Protein AF-A0A8T5RMC9-F1 (afdb_monomer)

Sequence (173 aa):
EEMENILGNKIAAIQTVSSIISSIESQEALKLLFRVNGRDIGPPMYPSYINYNGVYGQFDPLEIHKRDNCLACGDIEGEENVQIVVPFDANIEYIFKAMKIIGYNLESEFWMITNPMTKKFYWNPYVPSLKEPNLKLKADLKINSNTIISLTPIGKAKENSEIKKYNVIITYM

Nearest PDB structures (foldseek):
  5fq2-assembly1_B  TM=7.354E-01  e=5.249E-02  Homo sapiens
  1y8r-assembly2_E  TM=4.320E-01  e=5.371E-03  Homo sapiens
  1y8q-assembly1_B  TM=4.296E-01  e=8.474E-03  Homo sapiens
  6cwy-assembly1_D  TM=4.104E-01  e=7.439E-03  Homo sapiens
  3kyd-assembly1_B  TM=4.500E-01  e=2.109E-02  Homo sapiens

Structure (mmCIF, N/CA/C/O backbone):
data_AF-A0A8T5RMC9-F1
#
_entry.id   AF-A0A8T5RMC9-F1
#
loop_
_atom_site.group_PDB
_atom_site.id
_atom_site.type_symbol
_atom_site.label_atom_id
_atom_site.label_alt_id
_atom_site.label_comp_id
_atom_site.label_asym_id
_atom_site.label_entity_id
_atom_site.label_seq_id
_atom_site.pdbx_PDB_ins_code
_atom_site.Cartn_x
_atom_site.Cartn_y
_atom_site.Cartn_z
_atom_site.occupancy
_atom_site.B_iso_or_equiv
_atom_site.auth_seq_id
_atom_site.auth_comp_id
_atom_site.auth_asym_id
_atom_site.auth_atom_id
_atom_site.pdbx_PDB_model_num
ATOM 1 N N . GLU A 1 1 ? 7.956 13.114 35.314 1.00 60.41 1 GLU A N 1
ATOM 2 C CA . GLU A 1 1 ? 6.810 12.851 34.416 1.00 60.41 1 GLU A CA 1
ATOM 3 C C . GLU A 1 1 ? 6.692 13.861 33.277 1.00 60.41 1 GLU A C 1
ATOM 5 O O . GLU A 1 1 ? 6.660 13.430 32.134 1.00 60.41 1 GLU A O 1
ATOM 10 N N . GLU A 1 2 ? 6.717 15.177 33.519 1.00 60.78 2 GLU A N 1
ATOM 11 C CA . GLU A 1 2 ? 6.591 16.173 32.430 1.00 60.78 2 GLU A CA 1
ATOM 12 C C . GLU A 1 2 ? 7.691 16.079 31.356 1.00 60.78 2 GLU A C 1
ATOM 14 O O . GLU A 1 2 ? 7.383 16.056 30.166 1.00 60.78 2 GLU A O 1
ATOM 19 N N . MET A 1 3 ? 8.965 15.923 31.746 1.00 59.56 3 MET A N 1
ATOM 20 C CA . MET A 1 3 ? 10.064 15.712 30.785 1.00 59.56 3 MET A CA 1
ATOM 21 C C . MET A 1 3 ? 9.915 14.420 29.970 1.00 59.56 3 MET A C 1
ATOM 23 O O . MET A 1 3 ? 10.313 14.379 28.811 1.00 59.56 3 MET A O 1
ATOM 27 N N . GLU A 1 4 ? 9.330 13.370 30.547 1.00 69.12 4 GLU A N 1
ATOM 28 C CA . GLU A 1 4 ? 9.091 12.105 29.844 1.00 69.12 4 GLU A CA 1
ATOM 29 C C . GLU A 1 4 ? 8.000 12.235 28.780 1.00 69.12 4 GLU A C 1
ATOM 31 O O . GLU A 1 4 ? 8.088 11.607 27.728 1.00 69.12 4 GLU A O 1
ATOM 36 N N . ASN A 1 5 ? 6.972 13.043 29.045 1.00 70.94 5 ASN A N 1
ATOM 37 C CA . ASN A 1 5 ? 5.899 13.279 28.083 1.00 70.94 5 ASN A CA 1
ATOM 38 C C . ASN A 1 5 ? 6.428 14.019 26.849 1.00 70.94 5 ASN A C 1
ATOM 40 O O . ASN A 1 5 ? 6.049 13.679 25.730 1.00 70.94 5 ASN A O 1
ATOM 44 N N . ILE A 1 6 ? 7.346 14.970 27.060 1.00 69.00 6 ILE A N 1
ATOM 45 C CA . ILE A 1 6 ? 7.991 15.750 25.996 1.00 69.00 6 ILE A CA 1
ATOM 46 C C . ILE A 1 6 ? 9.002 14.895 25.223 1.00 69.00 6 ILE A C 1
ATOM 48 O O . ILE A 1 6 ? 8.994 14.898 23.997 1.00 69.00 6 ILE A O 1
ATOM 52 N N . LEU A 1 7 ? 9.855 14.131 25.914 1.00 71.44 7 LEU A N 1
ATOM 53 C CA . LEU A 1 7 ? 10.860 13.286 25.257 1.00 71.44 7 LEU A CA 1
ATOM 54 C C . LEU A 1 7 ? 10.240 12.074 24.543 1.00 71.44 7 LEU A C 1
ATOM 56 O O . LEU A 1 7 ? 10.774 11.620 23.534 1.00 71.44 7 LEU A O 1
ATOM 60 N N . GLY A 1 8 ? 9.124 11.550 25.056 1.00 77.69 8 GLY A N 1
ATOM 61 C CA . GLY A 1 8 ? 8.440 10.374 24.518 1.00 77.69 8 GLY A CA 1
ATOM 62 C C . GLY A 1 8 ? 7.289 10.671 23.557 1.00 77.69 8 GLY A C 1
ATOM 63 O O . GLY A 1 8 ? 6.676 9.720 23.079 1.00 77.69 8 GLY A O 1
ATOM 64 N N . ASN A 1 9 ? 6.962 11.946 23.300 1.00 81.00 9 ASN A N 1
ATOM 65 C CA . ASN A 1 9 ? 5.775 12.357 22.535 1.00 81.00 9 ASN A CA 1
ATOM 66 C C . ASN A 1 9 ? 4.503 11.601 22.967 1.00 81.00 9 ASN A C 1
ATOM 68 O O . ASN A 1 9 ? 3.741 11.105 22.133 1.00 81.00 9 ASN A O 1
ATOM 72 N N . LYS A 1 10 ? 4.287 11.456 24.283 1.00 83.88 10 LYS A N 1
ATOM 73 C CA . LYS A 1 10 ? 3.138 10.699 24.799 1.00 83.88 10 LYS A CA 1
ATOM 74 C C . LYS A 1 10 ? 1.844 11.440 24.448 1.00 83.88 10 LYS A C 1
ATOM 76 O O . LYS A 1 10 ? 1.655 12.590 24.836 1.00 83.88 10 LYS A O 1
ATOM 81 N N . ILE A 1 11 ? 0.946 10.763 23.735 1.00 86.06 11 ILE A N 1
ATOM 82 C CA . ILE A 1 11 ? -0.385 11.278 23.396 1.00 86.06 11 ILE A CA 1
ATOM 83 C C . ILE A 1 11 ? -1.345 10.894 24.522 1.00 86.06 11 ILE A C 1
ATOM 85 O O . ILE A 1 11 ? -1.396 9.733 24.930 1.00 86.06 11 ILE A O 1
ATOM 89 N N . ALA A 1 12 ? -2.109 11.862 25.030 1.00 85.62 12 ALA A N 1
ATOM 90 C CA . ALA A 1 12 ? -3.141 11.591 26.023 1.00 85.62 12 ALA A CA 1
ATOM 91 C C . ALA A 1 12 ? -4.225 10.682 25.423 1.00 85.62 12 ALA A C 1
ATOM 93 O O . ALA A 1 12 ? -4.771 10.972 24.359 1.00 85.62 12 ALA A O 1
ATOM 94 N N . ALA A 1 13 ? -4.547 9.592 26.116 1.00 87.12 13 ALA A N 1
ATOM 95 C CA . ALA A 1 13 ? -5.531 8.613 25.674 1.00 87.12 13 ALA A CA 1
ATOM 96 C C . ALA A 1 13 ? -6.531 8.328 26.795 1.00 87.12 13 ALA A C 1
ATOM 98 O O . ALA A 1 13 ? -6.154 8.162 27.954 1.00 87.12 13 ALA A O 1
ATOM 99 N N . ILE A 1 14 ? -7.813 8.263 26.438 1.00 90.25 14 ILE A N 1
ATOM 100 C CA . ILE A 1 14 ? -8.910 7.956 27.358 1.00 90.25 14 ILE A CA 1
ATOM 101 C C . ILE A 1 14 ? -9.727 6.821 26.742 1.00 90.25 14 ILE A C 1
ATOM 103 O O . ILE A 1 14 ? -10.094 6.876 25.568 1.00 90.25 14 ILE A O 1
ATOM 107 N N . GLN A 1 15 ? -10.040 5.804 27.547 1.00 92.19 15 GLN A N 1
ATOM 108 C CA . GLN A 1 15 ? -10.699 4.576 27.093 1.00 92.19 15 GLN A CA 1
ATOM 109 C C . GLN A 1 15 ? -12.040 4.826 26.387 1.00 92.19 15 GLN A C 1
ATOM 111 O O . GLN A 1 15 ? -12.387 4.108 25.449 1.00 92.19 15 GLN A O 1
ATOM 116 N N . THR A 1 16 ? -12.799 5.834 26.817 1.00 92.56 16 THR A N 1
ATOM 117 C CA . THR A 1 16 ? -14.108 6.162 26.238 1.00 92.56 16 THR A CA 1
ATOM 118 C C . THR A 1 16 ? -13.993 6.593 24.780 1.00 92.56 16 THR A C 1
ATOM 120 O O . THR A 1 16 ? -14.756 6.110 23.949 1.00 92.56 16 THR A O 1
ATOM 123 N N . VAL A 1 17 ? -13.001 7.425 24.447 1.00 91.88 17 VAL A N 1
ATOM 124 C CA . VAL A 1 17 ? -12.744 7.866 23.069 1.00 91.88 17 VAL A CA 1
ATOM 125 C C . VAL A 1 17 ? -12.378 6.669 22.195 1.00 91.88 17 VAL A C 1
ATOM 127 O O . VAL A 1 17 ? -12.986 6.473 21.147 1.00 91.88 17 VAL A O 1
ATOM 130 N N . SER A 1 18 ? -11.459 5.815 22.656 1.00 92.75 18 SER A N 1
ATOM 131 C CA . SER A 1 18 ? -11.078 4.602 21.921 1.00 92.75 18 SER A CA 1
ATOM 132 C C . SER A 1 18 ? -12.263 3.660 21.707 1.00 92.75 18 SER A C 1
ATOM 134 O O . SER A 1 18 ? -12.445 3.151 20.609 1.00 92.75 18 SER A O 1
ATOM 136 N N . SER A 1 19 ? -13.112 3.475 22.722 1.00 95.12 19 SER A N 1
ATOM 137 C CA . SER A 1 19 ? -14.286 2.595 22.630 1.00 95.12 19 SER A CA 1
ATOM 138 C C . SER A 1 19 ? -15.301 3.083 21.592 1.00 95.12 19 SER A C 1
ATOM 140 O O . SER A 1 19 ? -15.882 2.273 20.872 1.00 95.12 19 SER A O 1
ATOM 142 N N . ILE A 1 20 ? -15.499 4.403 21.488 1.00 95.06 20 ILE A N 1
ATOM 143 C CA . ILE A 1 20 ? -16.387 5.011 20.488 1.00 95.06 20 ILE A CA 1
ATOM 144 C C . ILE A 1 20 ? -15.845 4.772 19.077 1.00 95.06 20 ILE A C 1
ATOM 146 O O . ILE A 1 20 ? -16.574 4.256 18.231 1.00 95.06 20 ILE A O 1
ATOM 150 N N . ILE A 1 21 ? -14.567 5.085 18.838 1.00 93.94 21 ILE A N 1
ATOM 151 C CA . ILE A 1 21 ? -13.934 4.893 17.525 1.00 93.94 21 ILE A CA 1
ATOM 152 C C . ILE A 1 21 ? -13.954 3.414 17.118 1.00 93.94 21 ILE A C 1
ATOM 154 O O . ILE A 1 21 ? -14.431 3.088 16.033 1.00 93.94 21 ILE A O 1
ATOM 158 N N . SER A 1 22 ? -13.550 2.504 18.008 1.00 95.56 22 SER A N 1
ATOM 159 C CA . SER A 1 22 ? -13.527 1.068 17.707 1.00 95.56 22 SER A CA 1
ATOM 160 C C . SER A 1 22 ? -14.918 0.483 17.440 1.00 95.56 22 SER A C 1
ATOM 162 O O . SER A 1 22 ? -15.048 -0.450 16.647 1.00 95.56 22 SER A O 1
ATOM 164 N N . SER A 1 23 ? -15.971 1.021 18.067 1.00 96.44 23 SER A N 1
ATOM 165 C CA . SER A 1 23 ? -17.354 0.619 17.778 1.00 96.44 23 SER A CA 1
ATOM 166 C C . SER A 1 23 ? -17.754 0.976 16.343 1.00 96.44 23 SER A C 1
ATOM 168 O O . SER A 1 23 ? -18.298 0.133 15.629 1.00 96.44 23 SER A O 1
ATOM 170 N N . ILE A 1 24 ? -17.425 2.194 15.896 1.00 94.56 24 ILE A N 1
ATOM 171 C CA . ILE A 1 24 ? -17.700 2.659 14.528 1.00 94.56 24 ILE A CA 1
ATOM 172 C C . ILE A 1 24 ? -16.926 1.806 13.515 1.00 94.56 24 ILE A C 1
ATOM 174 O O . ILE A 1 24 ? -17.522 1.262 12.587 1.00 94.56 24 ILE A O 1
ATOM 178 N N . GLU A 1 25 ? -15.624 1.608 13.734 1.00 95.38 25 GLU A N 1
ATOM 179 C CA . GLU A 1 25 ? -14.774 0.780 12.866 1.00 95.38 25 GLU A CA 1
ATOM 180 C C . GLU A 1 25 ? -15.294 -0.660 12.747 1.00 95.38 25 GLU A C 1
ATOM 182 O O . GLU A 1 25 ? -15.339 -1.222 11.652 1.00 95.38 25 GLU A O 1
ATOM 187 N N . SER A 1 26 ? -15.749 -1.248 13.858 1.00 96.38 26 SER A N 1
ATOM 188 C CA . SER A 1 26 ? -16.292 -2.612 13.876 1.00 96.38 26 SER A CA 1
ATOM 189 C C . SER A 1 26 ? -17.583 -2.734 13.064 1.00 96.38 26 SER A C 1
ATOM 191 O O . SER A 1 26 ? -17.781 -3.726 12.360 1.00 96.38 26 SER A O 1
ATOM 193 N N . GLN A 1 27 ? -18.463 -1.730 13.132 1.00 95.50 27 GLN A N 1
ATOM 194 C CA . GLN A 1 27 ? -19.698 -1.719 12.346 1.00 95.50 27 GLN A CA 1
ATOM 195 C C . GLN A 1 27 ? -19.414 -1.593 10.846 1.00 95.50 27 GLN A C 1
ATOM 197 O O . GLN A 1 27 ? -20.009 -2.324 10.053 1.00 95.50 27 GLN A O 1
ATOM 202 N N . GLU A 1 28 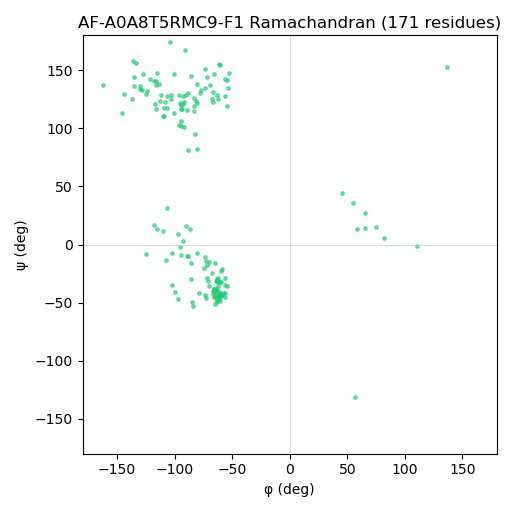? -18.479 -0.729 10.446 1.00 95.06 28 GLU A N 1
ATOM 203 C CA . GLU A 1 28 ? -18.092 -0.592 9.038 1.00 95.06 28 GLU A CA 1
ATOM 204 C C . GLU A 1 28 ? -17.395 -1.851 8.508 1.00 95.06 28 GLU A C 1
ATOM 206 O O . GLU A 1 28 ? -17.711 -2.320 7.412 1.00 95.06 28 GLU A O 1
ATOM 211 N N . ALA A 1 29 ? -16.527 -2.474 9.310 1.00 94.62 29 ALA A N 1
ATOM 212 C CA . ALA A 1 29 ? -15.906 -3.748 8.959 1.00 94.62 29 ALA A CA 1
ATOM 213 C C . ALA A 1 29 ? -16.954 -4.845 8.712 1.00 94.62 29 ALA A C 1
ATOM 215 O O . ALA A 1 29 ? -16.865 -5.576 7.723 1.00 94.62 29 ALA A O 1
ATOM 216 N N . LEU A 1 30 ? -17.985 -4.935 9.561 1.00 95.12 30 LEU A N 1
ATOM 217 C CA . LEU A 1 30 ? -19.086 -5.880 9.371 1.00 95.12 30 LEU A CA 1
ATOM 218 C C . LEU A 1 30 ? -19.849 -5.612 8.070 1.00 95.12 30 LEU A C 1
ATOM 220 O O . LEU A 1 30 ? -20.078 -6.549 7.305 1.00 95.12 30 LEU A O 1
ATOM 224 N N . LYS A 1 31 ? -20.206 -4.355 7.777 1.00 95.31 31 LYS A N 1
ATOM 225 C CA . LYS A 1 31 ? -20.905 -4.001 6.527 1.00 95.31 31 LYS A CA 1
ATOM 226 C C . LYS A 1 31 ? -20.120 -4.455 5.296 1.00 95.31 31 LYS A C 1
ATOM 228 O O . LYS A 1 31 ? -20.687 -5.073 4.395 1.00 95.31 31 LYS A O 1
ATOM 233 N N . LEU A 1 32 ? -18.808 -4.216 5.286 1.00 93.44 32 LEU A N 1
ATOM 234 C CA . LEU A 1 32 ? -17.926 -4.636 4.197 1.00 93.44 32 LEU A CA 1
ATOM 235 C C . LEU A 1 32 ? -17.823 -6.166 4.094 1.00 93.44 32 LEU A C 1
ATOM 237 O O . LEU A 1 32 ? -17.966 -6.712 3.000 1.00 93.44 32 LEU A O 1
ATOM 241 N N . LEU A 1 33 ? -17.642 -6.872 5.216 1.00 94.00 33 LEU A N 1
ATOM 242 C CA . LEU A 1 33 ? -17.548 -8.337 5.247 1.00 94.00 33 LEU A CA 1
ATOM 243 C C . LEU A 1 33 ? -18.815 -9.021 4.726 1.00 94.00 33 LEU A C 1
ATOM 245 O O . LEU A 1 33 ? -18.735 -9.979 3.957 1.00 94.00 33 LEU A O 1
ATOM 249 N N . PHE A 1 34 ? -19.995 -8.546 5.125 1.00 94.00 34 PHE A N 1
ATOM 250 C CA . PHE A 1 34 ? -21.254 -9.104 4.631 1.00 94.00 34 PHE A CA 1
ATOM 251 C C . PHE A 1 34 ? -21.418 -8.852 3.132 1.00 94.00 34 PHE A C 1
ATOM 253 O O . PHE A 1 34 ? -21.789 -9.777 2.404 1.00 94.00 34 PHE A O 1
ATOM 260 N N . ARG A 1 35 ? -21.057 -7.652 2.660 1.00 92.25 35 ARG A N 1
ATOM 261 C CA . ARG A 1 35 ? -21.161 -7.285 1.245 1.00 92.25 35 ARG A CA 1
ATOM 262 C C . ARG A 1 35 ? -20.262 -8.135 0.351 1.00 92.25 35 ARG A C 1
ATOM 264 O O . ARG A 1 35 ? -20.715 -8.581 -0.699 1.00 92.25 35 ARG A O 1
ATOM 271 N N . VAL A 1 36 ? -19.039 -8.442 0.790 1.00 90.12 36 VAL A N 1
ATOM 272 C CA . VAL A 1 36 ? -18.140 -9.383 0.090 1.00 90.12 36 VAL A CA 1
ATOM 273 C C . VAL A 1 36 ? -18.753 -10.788 -0.008 1.00 90.12 36 VAL A C 1
ATOM 275 O O . VAL A 1 36 ? -18.563 -11.474 -1.006 1.00 90.12 36 VAL A O 1
ATOM 278 N N . ASN A 1 37 ? -19.555 -11.194 0.980 1.00 91.88 37 ASN A N 1
ATOM 279 C CA . ASN A 1 37 ? -20.274 -12.473 0.995 1.00 91.88 37 ASN A CA 1
ATOM 280 C C . ASN A 1 37 ? -21.649 -12.424 0.294 1.00 91.88 37 ASN A C 1
ATOM 282 O O . ASN A 1 37 ? -22.469 -13.328 0.475 1.00 91.88 37 ASN A O 1
ATOM 286 N N . GLY A 1 38 ? -21.935 -11.369 -0.476 1.00 90.62 38 GLY A N 1
ATOM 287 C CA . GLY A 1 38 ? -23.181 -11.224 -1.233 1.00 90.62 38 GLY A CA 1
ATOM 288 C C . GLY A 1 38 ? -24.413 -10.877 -0.390 1.00 90.62 38 GLY A C 1
ATOM 289 O O . GLY A 1 38 ? -25.536 -11.023 -0.869 1.00 90.62 38 GLY A O 1
ATOM 290 N N . ARG A 1 39 ? -24.234 -10.434 0.861 1.00 91.88 39 ARG A N 1
ATOM 291 C CA . ARG A 1 39 ? -25.317 -9.973 1.745 1.00 91.88 39 ARG A CA 1
ATOM 292 C C . ARG A 1 39 ? -25.171 -8.482 2.017 1.00 91.88 39 ARG A C 1
ATOM 294 O O . ARG A 1 39 ? -24.074 -8.017 2.286 1.00 91.88 39 ARG A O 1
ATOM 301 N N . ASP A 1 40 ? -26.264 -7.731 2.011 1.00 92.31 40 ASP A N 1
ATOM 302 C CA . ASP A 1 40 ? -26.229 -6.304 2.343 1.00 92.31 40 ASP A CA 1
ATOM 303 C C . ASP A 1 40 ? -26.897 -6.057 3.701 1.00 92.31 40 ASP A C 1
ATOM 305 O O . ASP A 1 40 ? -28.078 -6.353 3.875 1.00 92.31 40 ASP A O 1
ATOM 309 N N . ILE A 1 41 ? -26.128 -5.556 4.671 1.00 91.19 41 ILE A N 1
ATOM 310 C CA . ILE A 1 41 ? -26.610 -5.172 6.012 1.00 91.19 41 ILE A CA 1
ATOM 311 C C . ILE A 1 41 ? -26.602 -3.649 6.214 1.00 91.19 41 ILE A C 1
ATOM 313 O O . ILE A 1 41 ? -26.756 -3.167 7.335 1.00 91.19 41 ILE A O 1
ATOM 317 N N . GLY A 1 42 ? -26.409 -2.892 5.134 1.00 91.44 42 GLY A N 1
ATOM 318 C CA . GLY A 1 42 ? -26.393 -1.439 5.123 1.00 91.44 42 GLY A CA 1
ATOM 319 C C . GLY A 1 42 ? -25.253 -0.885 4.267 1.00 91.44 42 GLY A C 1
ATOM 320 O O . GLY A 1 42 ? -24.201 -1.518 4.130 1.00 91.44 42 GLY A O 1
ATOM 321 N N . PRO A 1 43 ? -25.424 0.325 3.708 1.00 92.38 43 PRO A N 1
ATOM 322 C CA . PRO A 1 43 ? -24.361 0.969 2.960 1.00 92.38 43 PRO A CA 1
ATOM 323 C C . PRO A 1 43 ? -23.176 1.321 3.881 1.00 92.38 43 PRO A C 1
ATOM 325 O O . PRO A 1 43 ? -23.389 1.671 5.051 1.00 92.38 43 PRO A O 1
ATOM 328 N N . PRO A 1 44 ? -21.936 1.269 3.356 1.00 91.44 44 PRO A N 1
ATOM 329 C CA . PRO A 1 44 ? -20.778 1.876 3.991 1.00 91.44 44 PRO A CA 1
ATOM 330 C C . PRO A 1 44 ? -21.051 3.340 4.319 1.00 91.44 44 PRO A C 1
ATOM 332 O O . PRO A 1 44 ? -21.781 4.022 3.593 1.00 91.44 44 PRO A O 1
ATOM 335 N N . MET A 1 45 ? -20.460 3.807 5.410 1.00 91.38 45 MET A N 1
ATOM 336 C CA . MET A 1 45 ? -20.577 5.188 5.855 1.00 91.38 45 MET A CA 1
ATOM 337 C C . MET A 1 45 ? -20.182 6.177 4.745 1.00 91.38 45 MET A C 1
ATOM 339 O O . MET A 1 45 ? -19.162 6.010 4.071 1.00 91.38 45 MET A O 1
ATOM 343 N N . TYR A 1 46 ? -20.998 7.220 4.578 1.00 88.06 46 TYR A N 1
ATOM 344 C CA . TYR A 1 46 ? -20.742 8.343 3.681 1.00 88.06 46 TYR A CA 1
ATOM 345 C C . TYR A 1 46 ? -21.103 9.661 4.388 1.00 88.06 46 TYR A C 1
ATOM 347 O O . TYR A 1 46 ? -22.246 9.782 4.840 1.00 88.06 46 TYR A O 1
ATOM 355 N N . PRO A 1 47 ? -20.191 10.650 4.477 1.00 88.75 47 PRO A N 1
ATOM 356 C CA . PRO A 1 47 ? -18.797 10.645 4.009 1.00 88.75 47 PRO A CA 1
ATOM 357 C C . PRO A 1 47 ? -17.916 9.578 4.675 1.00 88.75 47 PRO A C 1
ATOM 359 O O . PRO A 1 47 ? -18.205 9.118 5.775 1.00 88.75 47 PRO A O 1
ATOM 362 N N . SER A 1 48 ? -16.841 9.161 4.000 1.00 86.12 48 SER A N 1
ATOM 363 C CA . SER A 1 48 ? -15.992 8.053 4.469 1.00 86.12 48 SER A CA 1
ATOM 364 C C . SER A 1 48 ? -15.120 8.405 5.677 1.00 86.12 48 SER A C 1
ATOM 366 O O . SER A 1 48 ? -14.561 7.508 6.303 1.00 86.12 48 SER A O 1
ATOM 368 N N . TYR A 1 49 ? -14.980 9.693 5.997 1.00 91.75 49 TYR A N 1
ATOM 369 C CA . TYR A 1 49 ? -14.225 10.169 7.149 1.00 91.75 49 TYR A CA 1
ATOM 370 C C . TYR A 1 49 ? -15.143 10.866 8.141 1.00 91.75 49 TYR A C 1
ATOM 372 O O . TYR A 1 49 ? -16.034 11.627 7.768 1.00 91.75 49 TYR A O 1
ATOM 380 N N . ILE A 1 50 ? -14.875 10.629 9.421 1.00 93.62 50 ILE A N 1
ATOM 381 C CA . ILE A 1 50 ? -15.573 11.262 10.531 1.00 93.62 50 ILE A CA 1
ATOM 382 C C . ILE A 1 50 ? -14.547 11.701 11.567 1.00 93.62 50 ILE A C 1
ATOM 384 O O . ILE A 1 50 ? -13.602 10.972 11.872 1.00 93.62 50 ILE A O 1
ATOM 388 N N . ASN A 1 51 ? -14.717 12.905 12.091 1.00 93.25 51 ASN A N 1
ATOM 389 C CA . ASN A 1 51 ? -13.964 13.399 13.228 1.00 93.25 51 ASN A CA 1
ATOM 390 C C . ASN A 1 51 ? -14.852 13.323 14.470 1.00 93.25 51 ASN A C 1
ATOM 392 O O . ASN A 1 51 ? -15.980 13.808 14.450 1.00 93.25 51 ASN A O 1
ATOM 396 N N . TYR A 1 52 ? -14.351 12.717 15.545 1.00 93.88 52 TYR A N 1
ATOM 397 C CA . TYR A 1 52 ? -15.045 12.688 16.827 1.00 93.88 52 TYR A CA 1
ATOM 398 C C . TYR A 1 52 ? -14.353 13.620 17.817 1.00 93.88 52 TYR A C 1
ATOM 400 O O . TYR A 1 52 ? -13.207 13.395 18.215 1.00 93.88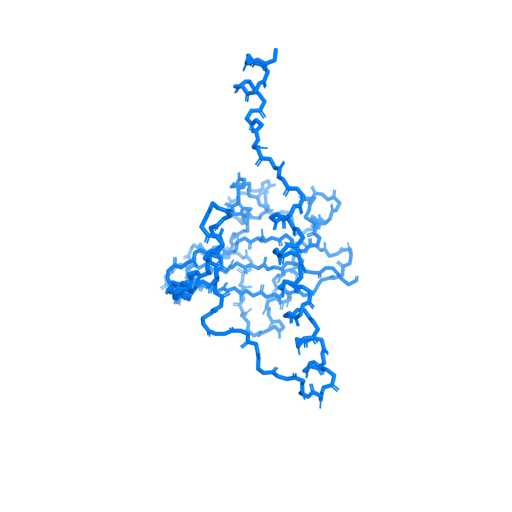 52 TYR A O 1
ATOM 408 N N . ASN A 1 53 ? -15.071 14.648 18.261 1.00 92.56 53 ASN A N 1
ATOM 409 C CA . ASN A 1 53 ? -14.600 15.552 19.294 1.00 92.56 53 ASN A CA 1
ATOM 410 C C . ASN A 1 53 ? -15.045 15.058 20.676 1.00 92.56 53 ASN A C 1
ATOM 412 O O . ASN A 1 53 ? -16.180 15.287 21.096 1.00 92.56 53 ASN A O 1
ATOM 416 N N . GLY A 1 54 ? -14.127 14.427 21.412 1.00 87.81 54 GLY A N 1
ATOM 417 C CA . GLY A 1 54 ? -14.396 13.885 22.747 1.00 87.81 54 GLY A CA 1
ATOM 418 C C . GLY A 1 54 ? -14.731 14.919 23.831 1.00 87.81 54 GLY A C 1
ATOM 419 O O . GLY A 1 54 ? -15.261 14.529 24.867 1.00 87.81 54 GLY A O 1
ATOM 420 N N . VAL A 1 55 ? -14.456 16.213 23.615 1.00 90.31 55 VAL A N 1
ATOM 421 C CA . VAL A 1 55 ? -14.801 17.284 24.570 1.00 90.31 55 VAL A CA 1
ATOM 422 C C . VAL A 1 55 ? -16.281 17.648 24.471 1.00 90.31 55 VAL A C 1
ATOM 424 O O . VAL A 1 55 ? -16.937 17.834 25.493 1.00 90.31 55 VAL A O 1
ATOM 427 N N . TYR A 1 56 ? -16.812 17.726 23.249 1.00 92.38 56 TYR A N 1
ATOM 428 C CA . TYR A 1 56 ? -18.204 18.116 22.993 1.00 92.38 56 TYR A CA 1
ATOM 429 C C . TYR A 1 56 ? -19.125 16.933 22.668 1.00 92.38 56 TYR A C 1
ATOM 431 O O . TYR A 1 56 ? -20.335 17.116 22.560 1.00 92.38 56 TYR A O 1
ATOM 439 N N . GLY A 1 57 ? -18.575 15.727 22.501 1.00 90.38 57 GLY A N 1
ATOM 440 C CA . GLY A 1 57 ? -19.329 14.542 22.087 1.00 90.38 57 GLY A CA 1
ATOM 441 C C . GLY A 1 57 ? -19.890 14.656 20.665 1.00 90.38 57 GLY A C 1
ATOM 442 O O . GLY A 1 57 ? -20.932 14.077 20.370 1.00 90.38 57 GLY A O 1
ATOM 443 N N . GLN A 1 58 ? -19.237 15.439 19.805 1.00 93.81 58 GLN A N 1
ATOM 444 C CA . GLN A 1 58 ? -19.717 15.765 18.462 1.00 93.81 58 GLN A CA 1
ATOM 445 C C . GLN A 1 58 ? -19.028 14.918 17.396 1.00 93.81 58 GLN A C 1
ATOM 447 O O . GLN A 1 58 ? -17.850 14.579 17.524 1.00 93.81 58 GLN A O 1
ATOM 452 N N . PHE A 1 59 ? -19.782 14.603 16.345 1.00 94.19 59 PHE A N 1
ATOM 453 C CA . PHE A 1 59 ? -19.303 13.896 15.167 1.00 94.19 59 PHE A CA 1
ATOM 454 C C . PHE A 1 59 ? -19.406 14.810 13.951 1.00 94.19 59 PHE A C 1
ATOM 456 O O . PHE A 1 59 ? -20.509 15.174 13.546 1.00 94.19 59 PHE A O 1
ATOM 463 N N . ASP A 1 60 ? -18.260 15.124 13.359 1.00 93.94 60 ASP A N 1
ATOM 464 C CA . ASP A 1 60 ? -18.164 15.980 12.184 1.00 93.94 60 ASP A CA 1
ATOM 465 C C . ASP A 1 60 ? -17.773 15.127 10.968 1.00 93.94 60 ASP A C 1
ATOM 467 O O . ASP A 1 60 ? -16.649 14.610 10.917 1.00 93.94 60 ASP A O 1
ATOM 471 N N . PRO A 1 61 ? -18.671 14.925 9.989 1.00 91.62 61 PRO A N 1
ATOM 472 C CA . PRO A 1 61 ? -18.324 14.221 8.764 1.00 91.62 61 PRO A CA 1
ATOM 473 C C . PRO A 1 61 ? -17.368 15.068 7.915 1.00 91.62 61 PRO A C 1
ATOM 475 O O . PRO A 1 61 ? -17.554 16.274 7.754 1.00 91.62 61 PRO A O 1
ATOM 478 N N . LEU A 1 62 ? -16.344 14.425 7.355 1.00 89.69 62 LEU A N 1
ATOM 479 C CA . LEU A 1 62 ? -15.339 15.058 6.506 1.00 89.69 62 LEU A CA 1
ATOM 480 C C . LEU A 1 62 ? -15.397 14.465 5.099 1.00 89.69 62 LEU A C 1
ATOM 482 O O . LEU A 1 62 ? -15.182 13.269 4.889 1.00 89.69 62 LEU A O 1
ATOM 486 N N . GLU A 1 63 ? -15.636 15.322 4.115 1.00 85.94 63 GLU A N 1
ATOM 487 C CA . GLU A 1 63 ? -15.560 14.952 2.706 1.00 85.94 63 GLU A CA 1
ATOM 488 C C . GLU A 1 63 ? -14.100 15.001 2.246 1.00 85.94 63 GLU A C 1
ATOM 490 O O . GLU A 1 63 ? -13.556 16.050 1.902 1.00 85.94 63 GLU A O 1
ATOM 495 N N . ILE A 1 64 ? -13.432 13.846 2.283 1.00 83.06 64 ILE A N 1
ATOM 496 C CA . ILE A 1 64 ? -12.087 13.686 1.725 1.00 83.06 64 ILE A CA 1
ATOM 497 C C . ILE A 1 64 ? -12.210 13.015 0.364 1.00 83.06 64 ILE A C 1
ATOM 499 O O . ILE A 1 64 ? -12.563 11.842 0.259 1.00 83.06 64 ILE A O 1
ATOM 503 N N . HIS A 1 65 ? -11.876 13.756 -0.686 1.00 78.81 65 HIS A N 1
ATOM 504 C CA . HIS A 1 65 ? -11.787 13.209 -2.034 1.00 78.81 65 HIS A CA 1
ATOM 505 C C . HIS A 1 65 ? -10.404 12.602 -2.286 1.00 78.81 65 HIS A C 1
ATOM 507 O O . HIS A 1 65 ? -9.381 13.113 -1.815 1.00 78.81 65 HIS A O 1
ATOM 513 N N . LYS A 1 66 ? -10.372 11.515 -3.068 1.00 75.69 66 LYS A N 1
ATOM 514 C CA . LYS A 1 66 ? -9.130 10.977 -3.631 1.00 75.69 66 LYS A CA 1
ATOM 515 C C . LYS A 1 66 ? -8.454 12.097 -4.424 1.00 75.69 66 LYS A C 1
ATOM 517 O O . LYS A 1 66 ? -9.086 12.729 -5.262 1.00 75.69 66 LYS A O 1
ATOM 522 N N . ARG A 1 67 ? -7.176 12.351 -4.144 1.00 68.69 67 ARG A N 1
ATOM 523 C CA . ARG A 1 67 ? -6.369 13.251 -4.972 1.00 68.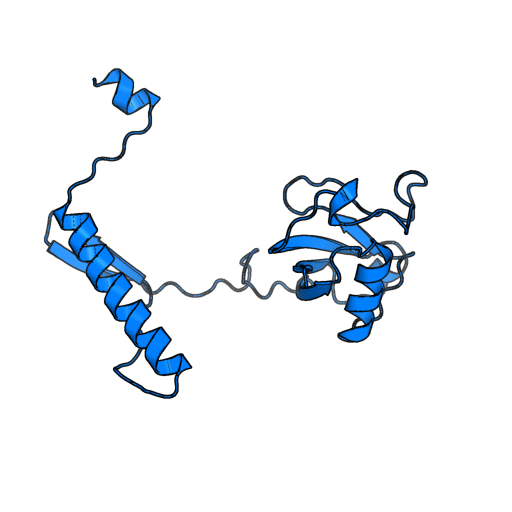69 67 ARG A CA 1
ATOM 524 C C . ARG A 1 67 ? -5.832 12.471 -6.162 1.00 68.69 67 ARG A C 1
ATOM 526 O O . ARG A 1 67 ? -5.151 11.465 -5.958 1.00 68.69 67 ARG A O 1
ATOM 533 N N . ASP A 1 68 ? -6.072 12.968 -7.367 1.00 67.69 68 ASP A N 1
ATOM 534 C CA . ASP A 1 68 ? -5.592 12.327 -8.600 1.00 67.69 68 ASP A CA 1
ATOM 535 C C . ASP A 1 68 ? -4.062 12.285 -8.659 1.00 67.69 68 ASP A C 1
ATOM 537 O O . ASP A 1 68 ? -3.474 11.326 -9.130 1.00 67.69 68 ASP A O 1
ATOM 541 N N . ASN A 1 69 ? -3.390 13.265 -8.057 1.00 64.69 69 ASN A N 1
ATOM 542 C CA . ASN A 1 69 ? -1.931 13.317 -7.971 1.00 64.69 69 ASN A CA 1
ATOM 543 C C . ASN A 1 69 ? -1.339 12.622 -6.727 1.00 64.69 69 ASN A C 1
ATOM 545 O O . ASN A 1 69 ? -0.193 12.887 -6.352 1.00 64.69 69 ASN A O 1
ATOM 549 N N . CYS A 1 70 ? -2.103 11.777 -6.030 1.00 65.25 70 CYS A N 1
ATOM 550 C CA . CYS A 1 70 ? -1.593 11.045 -4.873 1.00 65.25 70 CYS A CA 1
A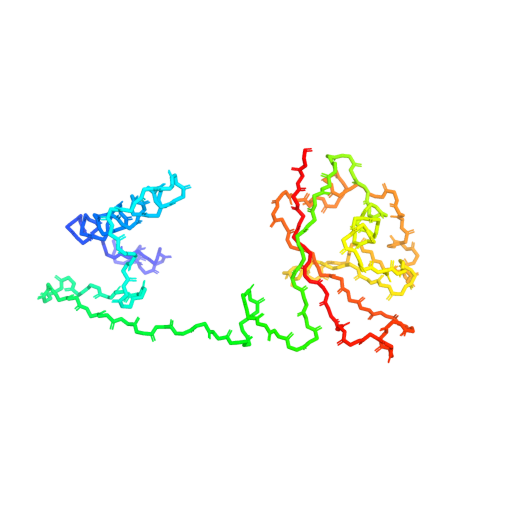TOM 551 C C . CYS A 1 70 ? -0.534 10.011 -5.297 1.00 65.25 70 CYS A C 1
ATOM 553 O O . CYS A 1 70 ? -0.821 9.112 -6.074 1.00 65.25 70 CYS A O 1
ATOM 555 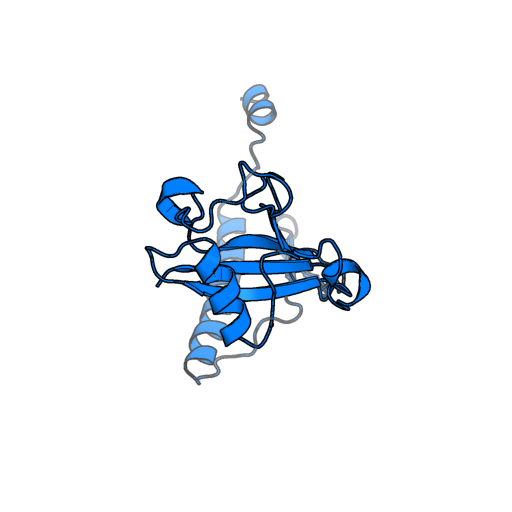N N . LEU A 1 71 ? 0.665 10.063 -4.709 1.00 59.88 71 LEU A N 1
ATOM 556 C CA . LEU A 1 71 ? 1.758 9.118 -5.000 1.00 59.88 71 LEU A CA 1
ATOM 557 C C . LEU A 1 71 ? 1.421 7.643 -4.721 1.00 59.88 71 LEU A C 1
ATOM 559 O O . LEU A 1 71 ? 2.096 6.762 -5.243 1.00 59.88 71 LEU A O 1
ATOM 563 N N . ALA A 1 72 ? 0.438 7.373 -3.859 1.00 66.75 72 ALA A N 1
ATOM 564 C CA . ALA A 1 72 ? 0.077 6.015 -3.453 1.00 66.75 72 ALA A CA 1
ATOM 565 C C . ALA A 1 72 ? -1.110 5.454 -4.242 1.00 66.75 72 ALA A C 1
ATOM 567 O O . ALA A 1 72 ? -1.070 4.310 -4.681 1.00 66.75 72 ALA A O 1
ATOM 568 N N . CYS A 1 73 ? -2.178 6.238 -4.393 1.00 63.97 73 CYS A N 1
ATOM 569 C CA . CYS A 1 73 ? -3.421 5.773 -5.008 1.00 63.97 73 CYS A CA 1
ATOM 570 C C . CYS A 1 73 ? -3.880 6.620 -6.194 1.00 63.97 73 CYS A C 1
ATOM 572 O O . CYS A 1 73 ? -4.850 6.237 -6.835 1.00 63.97 73 CYS A O 1
ATOM 574 N N . GLY A 1 74 ? -3.235 7.758 -6.457 1.00 58.50 74 GLY A N 1
ATOM 575 C CA . GLY A 1 74 ? -3.595 8.695 -7.513 1.00 58.50 74 GLY A CA 1
ATOM 576 C C . GLY A 1 74 ? -3.229 8.179 -8.899 1.00 58.50 74 GLY A C 1
ATOM 577 O O . GLY A 1 74 ? -2.274 7.420 -9.059 1.00 58.50 74 GLY A O 1
ATOM 578 N N . ASP A 1 75 ? -4.005 8.610 -9.884 1.00 60.81 75 ASP A N 1
ATOM 579 C CA . ASP A 1 75 ? -3.796 8.312 -11.293 1.00 60.81 75 ASP A CA 1
ATOM 580 C C . ASP A 1 75 ? -2.871 9.400 -11.868 1.00 60.81 75 ASP A C 1
ATOM 582 O O . ASP A 1 75 ? -3.309 10.417 -12.404 1.00 60.81 75 ASP A O 1
ATOM 586 N N . ILE A 1 76 ? -1.561 9.233 -11.652 1.00 63.47 76 ILE A N 1
ATOM 587 C CA . ILE A 1 76 ? -0.539 10.192 -12.089 1.00 63.47 76 ILE A CA 1
ATOM 588 C C . ILE A 1 76 ? -0.234 9.942 -13.568 1.00 63.47 76 ILE A C 1
ATOM 590 O O . ILE A 1 76 ? 0.179 8.846 -13.938 1.00 63.47 76 ILE A O 1
ATOM 594 N N . GLU A 1 77 ? -0.376 10.962 -14.417 1.00 61.09 77 GLU A N 1
ATOM 595 C CA . GLU A 1 77 ? -0.038 10.854 -15.841 1.00 61.09 77 GLU A CA 1
ATOM 596 C C . GLU A 1 77 ? 1.405 10.362 -16.047 1.00 61.09 77 GLU A C 1
ATOM 598 O O . GLU A 1 77 ? 2.383 10.994 -15.633 1.00 61.09 77 GLU A O 1
ATOM 603 N N . GLY A 1 78 ? 1.537 9.216 -16.715 1.00 65.44 78 GLY A N 1
ATOM 604 C CA . GLY A 1 78 ? 2.818 8.568 -16.969 1.00 65.44 78 GLY A CA 1
ATOM 605 C C . GLY A 1 78 ? 3.351 7.719 -15.808 1.00 65.44 78 GLY A C 1
ATOM 606 O O . GLY A 1 78 ? 4.467 7.219 -15.928 1.00 65.44 78 GLY A O 1
ATOM 607 N N . GLU A 1 79 ? 2.611 7.514 -14.716 1.00 73.44 79 GLU A N 1
ATOM 608 C CA . GLU A 1 79 ? 2.904 6.451 -13.748 1.00 73.44 79 GLU A CA 1
ATOM 609 C C . GLU A 1 79 ? 1.778 5.414 -13.691 1.00 73.44 79 GLU A C 1
ATOM 611 O O . GLU A 1 79 ? 0.605 5.767 -13.647 1.00 73.44 79 GLU A O 1
ATOM 616 N N . GLU A 1 80 ? 2.126 4.128 -13.639 1.00 77.56 80 GLU A N 1
ATOM 617 C CA . GLU A 1 80 ? 1.140 3.049 -13.548 1.00 77.56 80 GLU A CA 1
ATOM 618 C C . GLU A 1 80 ? 1.478 2.077 -12.413 1.00 77.56 80 GLU A C 1
ATOM 620 O O . GLU A 1 80 ? 2.627 1.658 -12.248 1.00 77.56 80 GLU A O 1
ATOM 625 N N . ASN A 1 81 ? 0.478 1.725 -11.601 1.00 79.81 81 ASN A N 1
ATOM 626 C CA . ASN A 1 81 ? 0.626 0.766 -10.509 1.00 79.81 81 ASN A CA 1
ATOM 627 C C . ASN A 1 81 ? 0.222 -0.628 -11.002 1.00 79.81 81 ASN A C 1
ATOM 629 O O . ASN A 1 81 ? -0.926 -0.836 -11.385 1.00 79.81 81 ASN A O 1
ATOM 633 N N . VAL A 1 82 ? 1.140 -1.592 -10.957 1.00 82.75 82 VAL A N 1
ATOM 634 C CA . VAL A 1 82 ? 0.894 -2.960 -11.438 1.00 82.75 82 VAL A CA 1
ATOM 635 C C . VAL A 1 82 ? 1.198 -3.952 -10.326 1.00 82.75 82 VAL A C 1
ATOM 637 O O . VAL A 1 82 ? 2.263 -3.913 -9.716 1.00 82.75 82 VAL A O 1
ATOM 640 N N . GLN A 1 83 ? 0.279 -4.869 -10.050 1.00 85.31 83 GLN A N 1
ATOM 641 C CA . GLN A 1 83 ? 0.532 -5.958 -9.111 1.00 85.31 83 GLN A CA 1
ATOM 642 C C . GLN A 1 83 ? 0.960 -7.209 -9.875 1.00 85.31 83 GLN A C 1
ATOM 644 O O . GLN A 1 83 ? 0.274 -7.636 -10.801 1.00 85.31 83 GLN A O 1
ATOM 649 N N . ILE A 1 84 ? 2.080 -7.809 -9.469 1.00 86.19 84 ILE A N 1
ATOM 650 C CA . ILE A 1 84 ? 2.583 -9.051 -10.060 1.00 86.19 84 ILE A CA 1
ATOM 651 C C . ILE A 1 84 ? 2.706 -10.145 -9.005 1.00 86.19 84 ILE A C 1
ATOM 653 O O . ILE A 1 84 ? 3.111 -9.898 -7.866 1.00 86.19 84 ILE A O 1
ATOM 657 N N . VAL A 1 85 ? 2.389 -11.373 -9.412 1.00 86.50 85 VAL A N 1
ATOM 658 C CA . VAL A 1 85 ? 2.586 -12.569 -8.593 1.00 86.50 85 VAL A CA 1
ATOM 659 C C . VAL A 1 85 ? 3.824 -13.305 -9.090 1.00 86.50 85 VAL A C 1
ATOM 661 O O . VAL A 1 85 ? 3.930 -13.614 -10.279 1.00 86.50 85 VAL A O 1
ATOM 664 N N . VAL A 1 86 ? 4.773 -13.566 -8.192 1.00 87.44 86 VAL A N 1
ATOM 665 C CA . VAL A 1 86 ? 6.050 -14.213 -8.525 1.00 87.44 86 VAL A CA 1
ATOM 666 C C . VAL A 1 86 ? 6.326 -15.423 -7.618 1.00 87.44 86 VAL A C 1
ATOM 668 O O . VAL A 1 86 ? 5.954 -15.397 -6.445 1.00 87.44 86 VAL A O 1
ATOM 671 N N . PRO A 1 87 ? 6.987 -16.483 -8.117 1.00 87.50 87 PRO A N 1
ATOM 672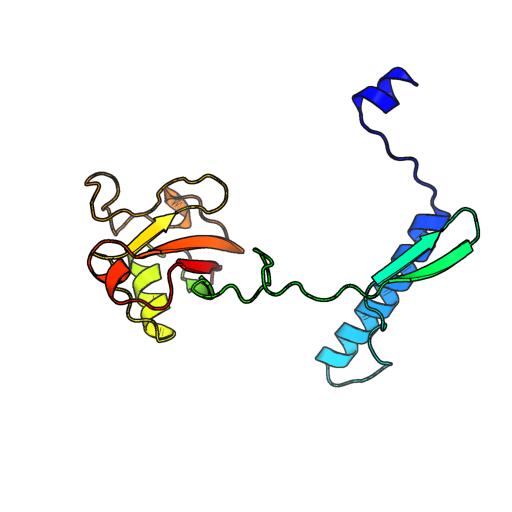 C CA . PRO A 1 87 ? 7.445 -17.605 -7.295 1.00 87.50 87 PRO A CA 1
ATOM 673 C C . PRO A 1 87 ? 8.432 -17.183 -6.194 1.00 87.50 87 PRO A C 1
ATOM 675 O O . PRO A 1 87 ? 9.167 -16.206 -6.351 1.00 87.50 87 PRO A O 1
ATOM 678 N N . PHE A 1 88 ? 8.517 -17.945 -5.097 1.00 83.62 88 PHE A N 1
ATOM 679 C CA . PHE A 1 88 ? 9.475 -17.685 -4.006 1.00 83.62 88 PHE A CA 1
ATOM 680 C C . PHE A 1 88 ? 10.948 -17.630 -4.438 1.00 83.62 88 PHE A C 1
ATOM 682 O O . PHE A 1 88 ? 11.750 -16.947 -3.796 1.00 83.62 88 PHE A O 1
ATOM 689 N N . ASP A 1 89 ? 11.314 -18.351 -5.493 1.00 83.94 89 ASP A N 1
ATOM 690 C CA . ASP A 1 89 ? 12.663 -18.428 -6.052 1.00 83.94 89 ASP A CA 1
ATOM 691 C C . ASP A 1 89 ? 12.887 -17.483 -7.244 1.00 83.94 89 ASP A C 1
ATOM 693 O O . ASP A 1 89 ? 13.940 -17.545 -7.882 1.00 83.94 89 ASP A O 1
ATOM 697 N N . ALA A 1 90 ? 11.935 -16.584 -7.517 1.00 86.94 90 ALA A N 1
ATOM 698 C CA . ALA A 1 90 ? 11.994 -15.657 -8.636 1.00 86.94 90 ALA A CA 1
ATOM 699 C C . ALA A 1 90 ? 13.264 -14.789 -8.631 1.00 86.94 90 ALA A C 1
ATOM 701 O O . ALA A 1 90 ? 13.745 -14.319 -7.590 1.00 86.94 90 ALA A O 1
ATOM 702 N N . ASN A 1 91 ? 13.775 -14.550 -9.838 1.00 88.50 91 ASN A N 1
ATOM 703 C CA . ASN A 1 91 ? 14.896 -13.665 -10.126 1.00 88.50 91 ASN A CA 1
ATOM 704 C C . ASN A 1 91 ? 14.415 -12.338 -10.743 1.00 88.50 91 ASN A C 1
ATOM 706 O O . ASN A 1 91 ? 13.232 -12.164 -11.044 1.00 88.50 91 ASN A O 1
ATOM 710 N N . ILE A 1 92 ? 15.337 -11.394 -10.948 1.00 85.94 92 ILE A N 1
ATOM 711 C CA . ILE A 1 92 ? 15.037 -10.108 -11.601 1.00 85.94 92 ILE A CA 1
ATOM 712 C C . ILE A 1 92 ? 14.413 -10.310 -12.989 1.00 85.94 92 ILE A C 1
ATOM 714 O O . ILE A 1 92 ? 13.452 -9.628 -13.340 1.00 85.94 92 ILE A O 1
ATOM 718 N N . GLU A 1 93 ? 14.922 -11.260 -13.775 1.00 86.31 93 GLU A N 1
ATOM 719 C CA . GLU A 1 93 ? 14.397 -11.540 -15.117 1.00 86.31 93 GLU A CA 1
ATOM 720 C C . GLU A 1 93 ? 12.914 -11.950 -15.091 1.00 86.31 93 GLU A C 1
ATOM 722 O O . GLU A 1 93 ? 12.145 -11.615 -15.995 1.00 86.31 93 GLU A O 1
ATOM 727 N N . TYR A 1 94 ? 12.486 -12.628 -14.023 1.00 88.25 94 TYR A N 1
ATOM 728 C CA . TYR A 1 94 ? 11.097 -13.021 -13.835 1.00 88.25 94 TYR A CA 1
ATOM 729 C C . TYR A 1 94 ? 10.156 -11.817 -13.714 1.00 88.25 94 TYR A C 1
ATOM 731 O O . TYR A 1 94 ? 9.018 -11.911 -14.160 1.00 88.25 94 TYR A O 1
ATOM 739 N N . ILE A 1 95 ? 10.613 -10.670 -13.196 1.00 86.88 95 ILE A N 1
ATOM 740 C CA . ILE A 1 95 ? 9.796 -9.443 -13.150 1.00 86.88 95 ILE A CA 1
ATOM 741 C C . ILE A 1 95 ? 9.423 -9.012 -14.571 1.00 86.88 95 ILE A C 1
ATOM 743 O O . ILE A 1 95 ? 8.256 -8.752 -14.848 1.00 86.88 95 ILE A O 1
ATOM 747 N N . PHE A 1 96 ? 10.385 -8.998 -15.497 1.00 88.12 96 PHE A N 1
ATOM 748 C CA . PHE A 1 96 ? 10.124 -8.641 -16.894 1.00 88.12 96 PHE A CA 1
ATOM 749 C C . PHE A 1 96 ? 9.211 -9.661 -17.584 1.00 88.12 96 PHE A C 1
ATOM 751 O O . PHE A 1 96 ? 8.313 -9.281 -18.336 1.00 88.12 96 PHE A O 1
ATOM 758 N N . LYS A 1 97 ? 9.378 -10.957 -17.282 1.00 88.12 97 LYS A N 1
ATOM 759 C CA . LYS A 1 97 ? 8.472 -12.012 -17.767 1.00 88.12 97 LYS A CA 1
ATOM 760 C C . LYS A 1 97 ? 7.049 -11.824 -17.237 1.00 88.12 97 LYS A C 1
ATOM 762 O O . LYS A 1 97 ? 6.108 -11.892 -18.020 1.00 88.12 97 LYS A O 1
ATOM 767 N N . ALA A 1 98 ? 6.892 -11.541 -15.945 1.00 87.25 98 ALA A N 1
ATOM 768 C CA . ALA A 1 98 ? 5.597 -11.295 -15.315 1.00 87.25 98 ALA A CA 1
ATOM 769 C C . ALA A 1 98 ? 4.902 -10.064 -15.913 1.00 87.25 98 ALA A C 1
ATOM 771 O O . ALA A 1 98 ? 3.725 -10.131 -16.254 1.00 87.25 98 ALA A O 1
ATOM 772 N N . MET A 1 99 ? 5.644 -8.978 -16.139 1.00 86.69 99 MET A N 1
ATOM 773 C CA . MET A 1 99 ? 5.120 -7.784 -16.810 1.00 86.69 99 MET A CA 1
ATOM 774 C C . MET A 1 99 ? 4.650 -8.089 -18.238 1.00 86.69 99 MET A C 1
ATOM 776 O O . MET A 1 99 ? 3.562 -7.668 -18.629 1.00 86.69 99 MET A O 1
ATOM 780 N N . LYS A 1 100 ? 5.405 -8.906 -18.985 1.00 87.44 100 LYS A N 1
ATOM 781 C CA . LYS A 1 100 ? 5.015 -9.353 -20.329 1.00 87.44 100 LYS A CA 1
ATOM 782 C C . LYS A 1 100 ? 3.738 -10.194 -20.328 1.00 87.44 100 LYS A C 1
ATOM 784 O O . LYS A 1 100 ? 2.920 -10.036 -21.228 1.00 87.44 100 LYS A O 1
ATOM 789 N N . ILE A 1 101 ? 3.547 -11.056 -19.326 1.00 86.12 101 ILE A N 1
ATOM 790 C CA . ILE A 1 101 ? 2.325 -11.867 -19.168 1.00 86.12 101 ILE A CA 1
ATOM 791 C C . ILE A 1 101 ? 1.091 -10.978 -18.959 1.00 86.12 101 ILE A C 1
ATOM 793 O O . ILE A 1 101 ? 0.019 -11.299 -19.463 1.00 86.12 101 ILE A O 1
ATOM 797 N N . ILE A 1 102 ? 1.245 -9.853 -18.259 1.00 82.31 102 ILE A N 1
ATOM 798 C CA . ILE A 1 102 ? 0.158 -8.903 -17.964 1.00 82.31 102 ILE A CA 1
ATOM 799 C C . ILE A 1 102 ? -0.126 -7.966 -19.157 1.00 82.31 102 ILE A C 1
ATOM 801 O O . ILE A 1 102 ? -1.127 -7.259 -19.168 1.00 82.31 1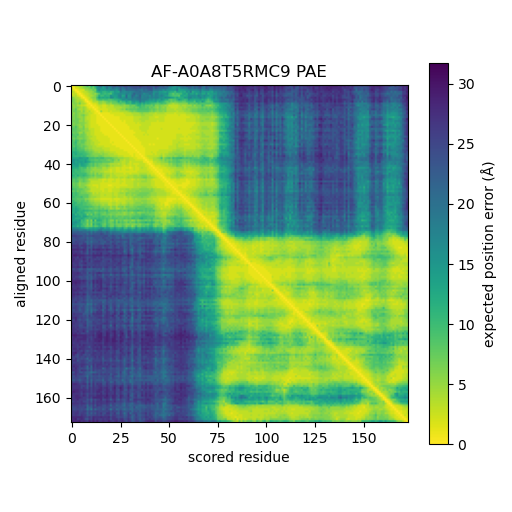02 ILE A O 1
ATOM 805 N N . GLY A 1 103 ? 0.707 -8.008 -20.203 1.00 80.00 103 GLY A N 1
ATOM 806 C CA . GLY A 1 103 ? 0.516 -7.252 -21.443 1.00 80.00 103 GLY A CA 1
ATOM 807 C C . GLY A 1 103 ? 1.518 -6.117 -21.659 1.00 80.00 103 GLY A C 1
ATOM 808 O O . GLY A 1 103 ? 1.497 -5.493 -22.717 1.00 80.00 103 GLY A O 1
ATOM 809 N N . TYR A 1 104 ? 2.445 -5.880 -20.723 1.00 83.31 104 TYR A N 1
ATOM 810 C CA . TYR A 1 104 ? 3.485 -4.858 -20.865 1.00 83.31 104 TYR A CA 1
ATOM 811 C C . TYR A 1 104 ? 4.777 -5.467 -21.417 1.00 83.31 104 TYR A C 1
ATOM 813 O O . TYR A 1 104 ? 5.516 -6.161 -20.714 1.00 83.31 104 TYR A O 1
ATOM 821 N N . ASN A 1 105 ? 5.089 -5.198 -22.686 1.00 82.06 105 ASN A N 1
ATOM 822 C CA . ASN A 1 105 ? 6.323 -5.680 -23.306 1.00 82.06 105 ASN A CA 1
ATOM 823 C C . ASN A 1 105 ? 7.520 -4.791 -22.919 1.00 82.06 105 ASN A C 1
ATOM 825 O O . ASN A 1 105 ? 7.898 -3.880 -23.652 1.00 82.06 105 ASN A O 1
ATOM 829 N N . LEU A 1 106 ? 8.095 -5.045 -21.741 1.00 83.62 106 LEU A N 1
ATOM 830 C CA . LEU A 1 106 ? 9.254 -4.314 -21.224 1.00 83.62 106 LEU A CA 1
ATOM 831 C C . LEU A 1 106 ? 10.558 -5.047 -21.570 1.00 83.62 106 LEU A C 1
ATOM 833 O O . LEU A 1 106 ? 10.803 -6.159 -21.102 1.00 83.62 106 LEU A O 1
ATOM 837 N N . GLU A 1 107 ? 11.419 -4.414 -22.362 1.00 82.31 107 GLU A N 1
ATOM 838 C CA . GLU A 1 107 ? 12.745 -4.942 -22.701 1.00 82.31 107 GLU A CA 1
ATOM 839 C C . GLU A 1 107 ? 13.765 -4.606 -21.602 1.00 82.31 107 GLU A C 1
ATOM 841 O O . GLU A 1 107 ? 14.036 -3.439 -21.330 1.00 82.31 107 GLU A O 1
ATOM 846 N N . SER A 1 108 ? 14.376 -5.611 -20.971 1.00 82.12 108 SER A N 1
ATOM 847 C CA . SER A 1 108 ? 15.257 -5.427 -19.799 1.00 82.12 108 SER A CA 1
ATOM 848 C C . SER A 1 108 ? 16.476 -4.519 -20.036 1.00 82.12 108 SER A C 1
ATOM 850 O O . SER A 1 108 ? 17.029 -3.969 -19.081 1.00 82.12 108 SER A O 1
ATOM 852 N N . GLU A 1 109 ? 16.882 -4.330 -21.293 1.00 82.88 109 GLU A N 1
ATOM 853 C CA . GLU A 1 109 ? 17.977 -3.445 -21.713 1.00 82.88 109 GLU A CA 1
ATOM 854 C C . GLU A 1 109 ? 17.615 -1.954 -21.657 1.00 82.88 109 GLU A C 1
ATOM 856 O O . GLU A 1 109 ? 18.503 -1.103 -21.582 1.00 82.88 109 GLU A O 1
ATOM 861 N N . PHE A 1 110 ? 16.319 -1.634 -21.654 1.00 83.56 110 PHE A N 1
ATOM 862 C CA . PHE A 1 110 ? 15.804 -0.265 -21.680 1.00 83.56 110 PHE A CA 1
ATOM 863 C C . PHE A 1 110 ? 15.037 0.115 -20.413 1.00 83.56 110 PHE A C 1
ATOM 865 O O . PHE A 1 110 ? 14.362 1.142 -20.376 1.00 83.56 110 PHE A O 1
ATOM 872 N N . TRP A 1 111 ? 15.149 -0.683 -19.353 1.00 83.75 111 TRP A N 1
ATOM 873 C CA . TRP A 1 111 ? 14.439 -0.453 -18.101 1.00 83.75 111 TRP A CA 1
ATOM 874 C C . TRP A 1 111 ? 15.355 -0.643 -16.897 1.00 83.75 111 TRP A C 1
ATOM 876 O O . TRP A 1 111 ? 16.227 -1.507 -16.872 1.00 83.75 111 TRP A O 1
ATOM 886 N N . MET A 1 112 ? 15.139 0.183 -15.881 1.00 86.94 112 MET A N 1
ATOM 887 C CA . MET A 1 112 ? 15.873 0.180 -14.619 1.00 86.94 112 MET A CA 1
ATOM 888 C C . MET A 1 112 ? 14.913 -0.119 -13.471 1.00 86.94 112 MET A C 1
ATOM 890 O O . MET A 1 112 ? 13.805 0.408 -13.469 1.00 86.94 112 MET A O 1
ATOM 894 N N . ILE A 1 113 ? 15.339 -0.908 -12.482 1.00 87.44 113 ILE A N 1
ATOM 895 C CA . ILE A 1 113 ? 14.531 -1.236 -11.297 1.00 87.44 113 ILE A CA 1
ATOM 896 C C . ILE A 1 113 ? 15.152 -0.594 -10.060 1.00 87.44 113 ILE A C 1
ATOM 898 O O . ILE A 1 113 ? 16.339 -0.776 -9.775 1.00 87.44 113 ILE A O 1
ATOM 902 N N . THR A 1 114 ? 14.336 0.128 -9.297 1.00 86.94 114 THR A N 1
ATOM 903 C CA . THR A 1 114 ? 14.753 0.837 -8.082 1.00 86.94 114 THR A CA 1
ATOM 904 C C . THR A 1 114 ? 13.791 0.612 -6.928 1.00 86.94 114 THR A C 1
ATOM 906 O O . THR A 1 114 ? 12.611 0.325 -7.120 1.00 86.94 114 THR A O 1
ATOM 909 N N . ASN A 1 115 ? 14.289 0.772 -5.706 1.00 83.12 115 ASN A N 1
ATOM 910 C CA . ASN A 1 115 ? 13.433 0.925 -4.541 1.00 83.12 115 ASN A CA 1
ATOM 911 C C . ASN A 1 115 ? 12.934 2.383 -4.461 1.00 83.12 115 ASN A C 1
ATOM 913 O O . ASN A 1 115 ? 13.765 3.291 -4.344 1.00 83.12 115 ASN A O 1
ATOM 917 N N . PRO A 1 116 ? 11.616 2.645 -4.472 1.00 77.38 116 PRO A N 1
ATOM 918 C CA . PRO A 1 116 ? 11.087 4.007 -4.443 1.00 77.38 116 PRO A CA 1
ATOM 919 C C . PRO A 1 116 ? 11.445 4.765 -3.159 1.00 77.38 116 PRO A C 1
ATOM 921 O O . PRO A 1 116 ? 11.637 5.983 -3.221 1.00 77.38 116 PRO A O 1
ATOM 924 N N . MET A 1 117 ? 11.577 4.058 -2.032 1.00 76.75 117 MET A N 1
ATOM 925 C CA . MET A 1 117 ? 11.846 4.628 -0.709 1.00 76.75 117 MET A CA 1
ATOM 926 C C . MET A 1 117 ? 13.339 4.868 -0.485 1.00 76.75 117 MET A C 1
ATOM 928 O O . MET A 1 117 ? 13.749 5.976 -0.156 1.00 76.75 117 MET A O 1
ATOM 932 N N . THR A 1 118 ? 14.168 3.840 -0.684 1.00 78.38 118 THR A N 1
ATOM 933 C CA . THR A 1 118 ? 15.610 3.913 -0.378 1.00 78.38 118 THR A CA 1
ATOM 934 C C . THR A 1 118 ? 16.455 4.409 -1.546 1.00 78.38 118 THR A C 1
ATOM 936 O O . THR A 1 118 ? 17.648 4.641 -1.375 1.00 78.38 118 THR A O 1
ATOM 939 N N . LYS A 1 119 ? 15.866 4.534 -2.745 1.00 76.44 119 LYS A N 1
ATOM 940 C CA . LYS A 1 119 ? 16.554 4.861 -4.007 1.00 76.44 119 LYS A CA 1
ATOM 941 C C . LYS A 1 119 ? 17.665 3.877 -4.387 1.00 76.44 119 LYS A C 1
ATOM 943 O O . LYS A 1 119 ? 18.449 4.148 -5.292 1.00 76.44 119 LYS A O 1
ATOM 948 N N . LYS A 1 120 ? 17.722 2.710 -3.735 1.00 81.94 120 LYS A N 1
ATOM 949 C CA . LYS A 1 120 ? 18.664 1.642 -4.071 1.00 81.94 120 LYS A CA 1
ATOM 950 C C . LYS A 1 120 ? 18.321 1.068 -5.445 1.00 81.94 120 LYS A C 1
ATOM 952 O O . LYS A 1 120 ? 17.170 0.714 -5.699 1.00 81.94 120 LYS A O 1
ATOM 957 N N . PHE A 1 121 ? 19.326 0.948 -6.306 1.00 82.56 121 PHE A N 1
ATOM 958 C CA . PHE A 1 121 ? 19.197 0.276 -7.596 1.00 82.56 121 PHE A CA 1
ATOM 959 C C . PHE A 1 121 ? 19.222 -1.241 -7.401 1.00 82.56 121 PHE A C 1
ATOM 961 O O . PHE A 1 121 ? 20.106 -1.769 -6.724 1.00 82.56 121 PHE A O 1
ATOM 968 N N . TYR A 1 122 ? 18.246 -1.926 -7.989 1.00 84.25 122 TYR A N 1
ATOM 969 C CA . TYR A 1 122 ? 18.183 -3.387 -8.037 1.00 84.25 122 TYR A CA 1
ATOM 970 C C . TYR A 1 122 ? 18.620 -3.926 -9.398 1.00 84.25 122 TYR A C 1
ATOM 972 O O . TYR A 1 122 ? 19.256 -4.970 -9.461 1.00 84.25 122 TYR A O 1
ATOM 980 N N . TRP A 1 123 ? 18.319 -3.194 -10.472 1.00 85.56 123 TRP A N 1
ATOM 981 C CA . TRP A 1 123 ? 18.716 -3.532 -11.836 1.00 85.56 123 TRP A CA 1
ATOM 982 C C . TRP A 1 123 ? 19.036 -2.258 -12.600 1.00 85.56 123 TRP A C 1
ATOM 984 O O . TRP A 1 123 ? 18.216 -1.337 -12.617 1.00 85.56 123 TRP A O 1
ATOM 994 N N . ASN A 1 124 ? 20.198 -2.208 -13.246 1.00 84.94 124 ASN A N 1
ATOM 995 C CA . ASN A 1 124 ? 20.531 -1.151 -14.193 1.00 84.94 124 ASN A CA 1
ATOM 996 C C . ASN A 1 124 ? 21.391 -1.734 -15.328 1.00 84.94 124 ASN A C 1
ATOM 998 O O . ASN A 1 124 ? 22.541 -2.100 -15.081 1.00 84.94 124 ASN A O 1
ATOM 1002 N N . PRO A 1 125 ? 20.886 -1.789 -16.572 1.00 81.62 125 PRO A N 1
ATOM 1003 C CA . PRO A 1 125 ? 21.591 -2.424 -17.683 1.00 81.62 125 PRO A CA 1
ATOM 1004 C C . PRO A 1 125 ? 22.836 -1.651 -18.144 1.00 81.62 125 PRO A C 1
ATOM 1006 O O . PRO A 1 125 ? 23.676 -2.231 -18.835 1.00 81.62 125 PRO A O 1
ATOM 1009 N N . TYR A 1 126 ? 22.992 -0.380 -17.750 1.00 81.12 126 TYR A N 1
ATOM 1010 C CA . TYR A 1 126 ? 24.183 0.428 -18.040 1.00 81.12 126 TYR A CA 1
ATOM 1011 C C . TYR A 1 126 ? 25.287 0.302 -16.989 1.00 81.12 126 TYR A C 1
ATOM 1013 O O . TYR A 1 126 ? 26.400 0.771 -17.221 1.00 81.12 126 TYR A O 1
ATOM 1021 N N . VAL A 1 127 ? 25.011 -0.328 -15.844 1.00 81.31 127 VAL A N 1
ATOM 1022 C CA . VAL A 1 127 ? 25.993 -0.523 -14.776 1.00 81.31 127 VAL A CA 1
ATOM 1023 C C . VAL A 1 127 ? 26.357 -2.009 -14.719 1.00 81.31 127 VAL A C 1
ATOM 1025 O O . VAL A 1 127 ? 25.523 -2.812 -14.306 1.00 81.31 127 VAL A O 1
ATOM 1028 N N . PRO A 1 128 ? 27.589 -2.405 -15.095 1.00 75.50 128 PRO A N 1
ATOM 1029 C CA . PRO A 1 128 ? 27.980 -3.815 -15.172 1.00 75.50 128 PRO A CA 1
ATOM 1030 C C . PRO A 1 128 ? 27.756 -4.610 -13.878 1.00 75.50 128 PRO A C 1
ATOM 1032 O O . PRO A 1 128 ? 27.337 -5.759 -13.940 1.00 75.50 128 PRO A O 1
ATOM 1035 N N . SER A 1 129 ? 27.959 -3.989 -12.710 1.00 74.12 129 SER A N 1
ATOM 1036 C CA . SER A 1 129 ? 27.738 -4.618 -11.397 1.00 74.12 129 SER A CA 1
ATOM 1037 C C . SER A 1 129 ? 26.262 -4.802 -11.019 1.00 74.12 129 SER A C 1
ATOM 1039 O O . SER A 1 129 ? 25.967 -5.474 -10.038 1.00 74.12 129 SER A O 1
ATOM 1041 N N . LEU A 1 130 ? 25.332 -4.200 -11.766 1.00 75.44 130 LEU A N 1
ATOM 1042 C CA . LEU A 1 130 ? 23.882 -4.271 -11.543 1.00 75.44 130 LEU A CA 1
ATOM 1043 C C . LEU A 1 130 ? 23.148 -4.930 -12.723 1.00 75.44 130 LEU A C 1
ATOM 1045 O O . LEU A 1 130 ? 21.927 -4.800 -12.844 1.00 75.44 130 LEU A O 1
ATOM 1049 N N . LYS A 1 131 ? 23.897 -5.631 -13.586 1.00 74.38 131 LYS A N 1
ATOM 1050 C CA . LYS A 1 131 ? 23.415 -6.362 -14.766 1.00 74.38 131 LYS A CA 1
ATOM 1051 C C . LYS A 1 131 ? 23.434 -7.880 -14.539 1.00 74.38 131 LYS A C 1
ATOM 1053 O O . LYS A 1 131 ? 23.657 -8.649 -15.468 1.00 74.38 131 LYS A O 1
ATOM 1058 N N . GLU A 1 132 ? 23.233 -8.329 -13.302 1.00 77.56 132 GLU A N 1
ATOM 1059 C CA . GLU A 1 132 ? 23.168 -9.756 -12.968 1.00 77.56 132 GLU A CA 1
ATOM 1060 C C . GLU A 1 132 ? 21.703 -10.239 -12.964 1.00 77.56 132 GLU A C 1
ATOM 1062 O O . GLU A 1 132 ? 20.969 -9.976 -12.010 1.00 77.56 132 GLU A O 1
ATOM 1067 N N . PRO A 1 133 ? 21.227 -10.931 -14.022 1.00 72.50 133 PRO A N 1
ATOM 1068 C CA . PRO A 1 133 ? 19.802 -11.257 -14.183 1.00 72.50 133 PRO A CA 1
ATOM 1069 C C . PRO A 1 133 ? 19.310 -12.341 -13.215 1.00 72.50 133 PRO A C 1
ATOM 1071 O O . PRO A 1 133 ? 18.108 -12.476 -12.985 1.00 72.50 133 PRO A O 1
ATOM 1074 N N . ASN A 1 134 ? 20.243 -13.094 -12.627 1.00 78.75 134 ASN A N 1
ATOM 1075 C CA . ASN A 1 134 ? 19.970 -14.251 -11.777 1.00 78.75 134 ASN A CA 1
ATOM 1076 C C . ASN A 1 134 ? 19.890 -13.925 -10.281 1.00 78.75 134 ASN A C 1
ATOM 1078 O O . ASN A 1 134 ? 19.701 -14.842 -9.484 1.00 78.75 134 ASN A O 1
ATOM 1082 N N . LEU A 1 135 ? 20.003 -12.649 -9.897 1.00 82.12 135 LEU A N 1
ATOM 1083 C CA . LEU A 1 135 ? 19.826 -12.234 -8.508 1.00 82.12 135 LEU A CA 1
ATOM 1084 C C . LEU A 1 135 ? 18.405 -12.555 -8.044 1.00 82.12 135 LEU A C 1
ATOM 1086 O O . LEU A 1 135 ? 17.419 -12.146 -8.669 1.00 82.12 135 LEU A O 1
ATOM 1090 N N . LYS A 1 136 ? 18.302 -13.291 -6.939 1.00 84.75 136 LYS A N 1
ATOM 1091 C CA . LYS A 1 136 ? 17.026 -13.696 -6.354 1.00 84.75 136 LYS A CA 1
ATOM 1092 C C . LYS A 1 136 ? 16.398 -12.526 -5.616 1.00 84.75 136 LYS A C 1
ATOM 1094 O O . LYS A 1 136 ? 17.031 -11.880 -4.775 1.00 84.75 136 LYS A O 1
ATOM 1099 N N . LEU A 1 137 ? 15.108 -12.305 -5.865 1.00 81.38 137 LEU A N 1
ATOM 1100 C CA . LEU A 1 137 ? 14.362 -11.181 -5.296 1.00 81.38 137 LEU A CA 1
ATOM 1101 C C . LEU A 1 137 ? 14.357 -11.220 -3.759 1.00 81.38 137 LEU A C 1
ATOM 1103 O O . LEU A 1 137 ? 14.605 -10.209 -3.100 1.00 81.38 137 LEU A O 1
ATOM 1107 N N . LYS A 1 138 ? 14.145 -12.404 -3.178 1.00 82.00 138 LYS A N 1
ATOM 1108 C CA . LYS A 1 138 ? 14.061 -12.577 -1.724 1.00 82.00 138 LYS A CA 1
ATOM 1109 C C . LYS A 1 138 ? 15.427 -12.754 -1.057 1.00 82.00 138 LYS A C 1
ATOM 1111 O O . LYS A 1 138 ? 15.705 -12.085 -0.065 1.00 82.00 138 LYS A O 1
ATOM 1116 N N . ALA A 1 139 ? 16.266 -13.648 -1.584 1.00 78.12 139 ALA A N 1
ATOM 1117 C CA . ALA A 1 139 ? 17.526 -14.028 -0.938 1.00 78.12 139 ALA A CA 1
ATOM 1118 C C . ALA A 1 139 ? 18.603 -12.936 -1.048 1.00 78.12 139 ALA A C 1
ATOM 1120 O O . ALA A 1 139 ? 19.242 -12.613 -0.047 1.00 78.12 139 ALA A O 1
ATOM 1121 N N . ASP A 1 140 ? 18.747 -12.322 -2.225 1.00 79.94 140 ASP A N 1
ATOM 1122 C CA . ASP A 1 140 ? 19.861 -11.408 -2.504 1.00 79.94 140 ASP A CA 1
ATOM 1123 C C . ASP A 1 140 ? 19.435 -9.941 -2.357 1.00 79.94 140 ASP A C 1
ATOM 1125 O O . ASP A 1 140 ? 20.145 -9.116 -1.775 1.00 79.94 140 ASP A O 1
ATOM 1129 N N . LEU A 1 141 ? 18.230 -9.608 -2.833 1.00 79.44 141 LEU A N 1
ATOM 1130 C CA . LEU A 1 141 ? 17.727 -8.228 -2.856 1.00 79.44 141 LEU A CA 1
ATOM 1131 C C . LEU A 1 141 ? 16.864 -7.864 -1.640 1.00 79.44 141 LEU A C 1
ATOM 1133 O O . LEU A 1 141 ? 16.567 -6.681 -1.444 1.00 79.44 141 LEU A O 1
ATOM 1137 N N . LYS A 1 142 ? 16.513 -8.852 -0.802 1.00 83.62 142 LYS A N 1
ATOM 1138 C CA . LYS A 1 142 ? 15.673 -8.704 0.402 1.00 83.62 142 LYS A CA 1
ATOM 1139 C C . LYS A 1 142 ? 14.313 -8.047 0.117 1.00 83.62 142 LYS A C 1
ATOM 1141 O O . LYS A 1 142 ? 13.808 -7.275 0.930 1.00 83.62 142 LYS A O 1
ATOM 1146 N N . ILE A 1 143 ? 13.730 -8.332 -1.046 1.00 83.62 143 ILE A N 1
ATOM 1147 C CA . ILE A 1 143 ? 12.398 -7.861 -1.434 1.00 83.62 143 ILE A CA 1
ATOM 1148 C C . ILE A 1 143 ? 11.367 -8.811 -0.818 1.00 83.62 143 ILE A C 1
ATOM 1150 O O . ILE A 1 143 ? 11.322 -9.990 -1.170 1.00 83.62 143 ILE A O 1
ATOM 1154 N N . ASN A 1 144 ? 10.544 -8.303 0.099 1.00 85.44 144 ASN A N 1
ATOM 1155 C CA . ASN A 1 144 ? 9.483 -9.063 0.769 1.00 85.44 144 ASN A CA 1
ATOM 1156 C C . ASN A 1 144 ? 8.151 -8.961 0.008 1.00 85.44 144 ASN A C 1
ATOM 1158 O O . ASN A 1 144 ? 7.994 -8.095 -0.855 1.00 85.44 144 ASN A O 1
ATOM 1162 N N . SER A 1 145 ? 7.170 -9.805 0.348 1.00 83.94 145 SER A N 1
ATOM 1163 C CA . SER A 1 145 ? 5.800 -9.652 -0.167 1.00 83.94 145 SER A CA 1
ATOM 1164 C C . SER A 1 145 ? 5.262 -8.251 0.125 1.00 83.94 145 SER A C 1
ATOM 1166 O O . SER A 1 145 ? 5.513 -7.699 1.196 1.00 83.94 145 SER A O 1
ATOM 1168 N N . ASN A 1 146 ? 4.513 -7.699 -0.826 1.00 82.06 146 ASN A N 1
ATOM 1169 C CA . ASN A 1 146 ? 3.938 -6.352 -0.821 1.00 82.06 146 ASN A CA 1
ATOM 1170 C C . ASN A 1 146 ? 4.977 -5.220 -0.850 1.00 82.06 146 ASN A C 1
ATOM 1172 O O . ASN A 1 146 ? 4.642 -4.061 -0.610 1.00 82.06 146 ASN A O 1
ATOM 1176 N N . THR A 1 147 ? 6.237 -5.529 -1.171 1.00 83.56 147 THR A N 1
ATOM 1177 C CA . THR A 1 147 ? 7.232 -4.489 -1.446 1.00 83.56 147 THR A CA 1
ATOM 1178 C C . THR A 1 147 ? 6.948 -3.867 -2.810 1.00 83.56 147 THR A C 1
ATOM 1180 O O . THR A 1 147 ? 6.727 -4.579 -3.791 1.00 83.56 147 THR A O 1
ATOM 1183 N N . ILE A 1 148 ? 6.997 -2.537 -2.866 1.00 85.44 148 ILE A N 1
ATOM 1184 C CA . ILE A 1 148 ? 6.866 -1.766 -4.103 1.00 85.44 148 ILE A CA 1
ATOM 1185 C C . ILE A 1 148 ? 8.258 -1.559 -4.698 1.00 85.44 148 ILE A C 1
ATOM 1187 O O . ILE A 1 148 ? 9.167 -1.080 -4.016 1.00 85.44 148 ILE A O 1
ATOM 1191 N N . ILE A 1 149 ? 8.416 -1.888 -5.973 1.00 88.00 149 ILE A N 1
ATOM 1192 C CA . ILE A 1 149 ? 9.590 -1.555 -6.780 1.00 88.00 149 ILE A CA 1
ATOM 1193 C C . ILE A 1 149 ? 9.172 -0.610 -7.906 1.00 88.00 149 ILE A C 1
AT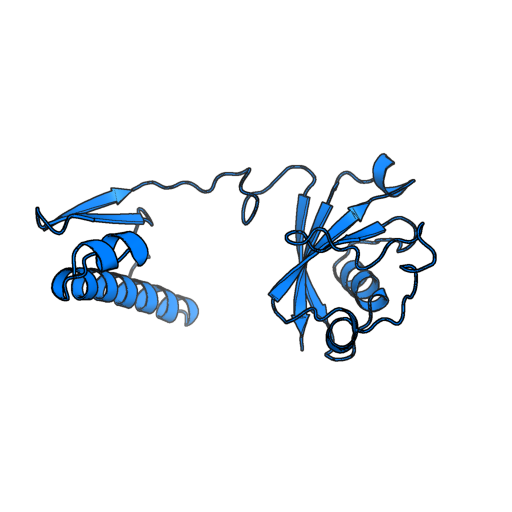OM 1195 O O . ILE A 1 149 ? 8.059 -0.690 -8.410 1.00 88.00 149 ILE A O 1
ATOM 1199 N N . SER A 1 150 ? 10.053 0.293 -8.316 1.00 87.06 150 SER A N 1
ATOM 1200 C CA . SER A 1 150 ? 9.784 1.204 -9.427 1.00 87.06 150 SER A CA 1
ATOM 1201 C C . SER A 1 150 ? 10.611 0.806 -10.641 1.00 87.06 150 SER A C 1
ATOM 1203 O O . SER A 1 150 ? 11.842 0.771 -10.553 1.00 87.06 150 SER A O 1
ATOM 1205 N N . LEU A 1 151 ? 9.947 0.538 -11.766 1.00 85.69 151 LEU A N 1
ATOM 1206 C CA . LEU A 1 151 ? 10.580 0.412 -13.072 1.00 85.69 151 LEU A CA 1
ATOM 1207 C C . LEU A 1 151 ? 10.547 1.758 -13.787 1.00 85.69 151 LEU A C 1
ATOM 1209 O O . LEU A 1 151 ? 9.492 2.374 -13.926 1.00 85.69 151 LEU A O 1
ATOM 1213 N N . THR A 1 152 ? 11.701 2.215 -14.253 1.00 84.12 152 THR A N 1
ATOM 1214 C CA . THR A 1 152 ? 11.847 3.489 -14.964 1.00 84.12 152 THR A CA 1
ATOM 1215 C C . THR A 1 152 ? 12.480 3.235 -16.332 1.00 84.12 152 THR A C 1
ATOM 1217 O O . THR A 1 152 ? 13.485 2.517 -16.394 1.00 84.12 152 THR A O 1
ATOM 1220 N N . PRO A 1 153 ? 11.926 3.798 -17.420 1.00 82.50 153 PRO A N 1
ATOM 1221 C CA . PRO A 1 153 ? 12.476 3.629 -18.750 1.00 82.50 153 PRO A CA 1
ATOM 1222 C C . PRO A 1 153 ? 13.775 4.422 -18.896 1.00 82.50 153 PRO A C 1
ATOM 1224 O O . PRO A 1 153 ? 13.932 5.532 -18.380 1.00 82.50 153 PRO A O 1
ATOM 1227 N N . ILE A 1 154 ? 14.709 3.849 -19.641 1.00 80.06 154 ILE A N 1
ATOM 1228 C CA . ILE A 1 154 ? 16.015 4.417 -19.969 1.00 80.06 154 ILE A CA 1
ATOM 1229 C C . ILE A 1 154 ? 16.316 4.186 -21.455 1.00 80.06 154 ILE A C 1
ATOM 1231 O O . ILE A 1 154 ? 15.735 3.311 -22.100 1.00 80.06 154 ILE A O 1
ATOM 1235 N N . GLY A 1 155 ? 17.207 4.995 -22.031 1.00 77.50 155 GLY A N 1
ATOM 1236 C CA . GLY A 1 155 ? 17.526 4.917 -23.460 1.00 77.50 155 GLY A CA 1
ATOM 1237 C C . GLY A 1 155 ? 16.282 5.088 -24.341 1.00 77.50 155 GLY A C 1
ATOM 1238 O O . GLY A 1 155 ? 15.482 5.993 -24.113 1.00 77.50 155 GLY A O 1
ATOM 1239 N N . LYS A 1 156 ? 16.094 4.184 -25.312 1.00 69.19 156 LYS A N 1
ATOM 1240 C CA . LYS A 1 156 ? 14.996 4.239 -26.295 1.00 69.19 156 LYS A CA 1
ATOM 1241 C C . LYS A 1 156 ? 13.598 4.136 -25.675 1.00 69.19 156 LYS A C 1
ATOM 1243 O O . LYS A 1 156 ? 12.657 4.716 -26.208 1.00 69.19 156 LYS A O 1
ATOM 1248 N N . ALA A 1 157 ? 13.447 3.452 -24.537 1.00 65.31 157 ALA A N 1
ATOM 1249 C CA . ALA A 1 157 ? 12.154 3.376 -23.854 1.00 65.31 157 ALA A CA 1
ATOM 1250 C C . ALA A 1 157 ? 11.723 4.732 -23.274 1.00 65.31 157 ALA A C 1
ATOM 1252 O O . ALA A 1 157 ? 10.533 4.970 -23.111 1.00 65.31 157 ALA A O 1
ATOM 1253 N N . LYS A 1 158 ? 12.665 5.641 -22.990 1.00 67.44 158 LYS A N 1
ATOM 1254 C CA . LYS A 1 158 ? 12.349 6.982 -22.480 1.00 67.44 158 LYS A CA 1
ATOM 1255 C C . LYS A 1 158 ? 11.733 7.887 -23.554 1.00 67.44 158 LYS A C 1
ATOM 1257 O O . LYS A 1 158 ? 10.978 8.789 -23.216 1.00 67.44 158 LYS A O 1
ATOM 1262 N N . GLU A 1 159 ? 12.074 7.658 -24.820 1.00 66.12 159 GLU A N 1
ATOM 1263 C CA . GLU A 1 159 ? 11.594 8.455 -25.958 1.00 66.12 159 GLU A CA 1
ATOM 1264 C C . GLU A 1 159 ? 10.242 7.959 -26.488 1.00 66.12 159 GLU A C 1
ATOM 1266 O O . GLU A 1 159 ? 9.448 8.765 -26.961 1.00 66.12 159 GLU A O 1
ATOM 1271 N N . ASN A 1 160 ? 9.965 6.655 -26.365 1.00 62.56 160 ASN A N 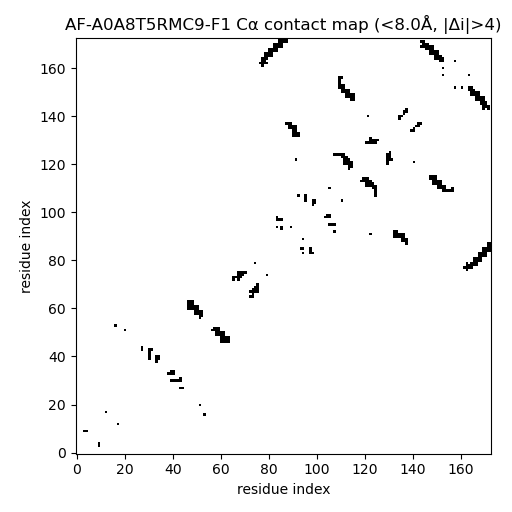1
ATOM 1272 C CA . ASN A 1 160 ? 8.796 6.013 -26.978 1.00 62.56 160 ASN A CA 1
ATOM 1273 C C . ASN A 1 160 ? 7.680 5.622 -25.995 1.00 62.56 160 ASN A C 1
ATOM 1275 O O . ASN A 1 160 ? 6.596 5.253 -26.437 1.00 62.56 160 ASN A O 1
ATOM 1279 N N . SER A 1 161 ? 7.934 5.629 -24.684 1.00 62.22 161 SER A N 1
ATOM 1280 C CA . SER A 1 161 ? 6.944 5.197 -23.691 1.00 62.22 161 SER A CA 1
ATOM 1281 C C . SER A 1 161 ? 6.109 6.376 -23.199 1.00 62.22 161 SER A C 1
ATOM 1283 O O . SER A 1 161 ? 6.648 7.322 -22.625 1.00 62.22 161 SER A O 1
ATOM 1285 N N . GLU A 1 162 ? 4.785 6.290 -23.354 1.00 61.50 162 GLU A N 1
ATOM 1286 C CA . GLU A 1 162 ? 3.837 7.206 -22.698 1.00 61.50 162 GLU A CA 1
ATOM 1287 C C . GLU A 1 162 ? 3.925 7.085 -21.165 1.00 61.50 162 GLU A C 1
ATOM 1289 O O . GLU A 1 162 ? 3.794 8.072 -20.437 1.00 61.50 162 GLU A O 1
ATOM 1294 N N . ILE A 1 163 ? 4.250 5.883 -20.670 1.00 65.31 163 ILE A N 1
ATOM 1295 C CA . ILE A 1 163 ? 4.444 5.593 -19.249 1.00 65.31 163 ILE A CA 1
ATOM 1296 C C . ILE A 1 163 ? 5.907 5.829 -18.871 1.00 65.31 163 ILE A C 1
ATOM 1298 O O . ILE A 1 163 ? 6.827 5.150 -19.333 1.00 65.31 163 ILE A O 1
ATOM 1302 N N . LYS A 1 164 ? 6.120 6.801 -17.991 1.00 71.88 164 LYS A N 1
ATOM 1303 C CA . LYS A 1 164 ? 7.414 7.228 -17.452 1.00 71.88 164 LYS A CA 1
ATOM 1304 C C . LYS A 1 164 ? 7.850 6.412 -16.237 1.00 71.88 164 LYS A C 1
ATOM 1306 O O . LYS A 1 164 ? 9.024 6.479 -15.872 1.00 71.88 164 LYS A O 1
ATOM 1311 N N . LYS A 1 165 ? 6.951 5.656 -15.597 1.00 80.12 165 LYS A N 1
ATOM 1312 C CA . LYS A 1 165 ? 7.277 4.819 -14.436 1.00 80.12 165 LYS A CA 1
ATOM 1313 C C . LYS A 1 165 ? 6.214 3.752 -14.171 1.00 80.12 165 LYS A C 1
ATOM 1315 O O . LYS A 1 165 ? 5.033 4.059 -14.153 1.00 80.12 165 LYS A O 1
ATOM 1320 N N . TYR A 1 166 ? 6.633 2.528 -13.871 1.00 83.31 166 TYR A N 1
ATOM 1321 C CA . TYR A 1 166 ? 5.746 1.513 -13.298 1.00 83.31 166 TYR A CA 1
ATOM 1322 C C . TYR A 1 166 ? 6.081 1.310 -11.828 1.00 83.31 166 TYR A C 1
ATOM 1324 O O . TYR A 1 166 ? 7.233 1.045 -11.490 1.00 83.31 166 TYR A O 1
ATOM 1332 N N . ASN A 1 167 ? 5.092 1.395 -10.950 1.00 83.88 167 ASN A N 1
ATOM 1333 C CA . ASN A 1 167 ? 5.218 0.984 -9.559 1.00 83.88 167 ASN A CA 1
ATOM 1334 C C . ASN A 1 167 ? 4.678 -0.442 -9.448 1.00 83.88 167 ASN A C 1
ATOM 1336 O O . ASN A 1 167 ? 3.472 -0.679 -9.467 1.00 83.88 167 ASN A O 1
ATOM 1340 N N . VAL A 1 168 ? 5.588 -1.403 -9.369 1.00 83.88 168 VAL A N 1
ATOM 1341 C CA . VAL A 1 168 ? 5.257 -2.819 -9.334 1.00 83.88 168 VAL A CA 1
ATOM 1342 C C . VAL A 1 168 ? 5.205 -3.321 -7.897 1.00 83.88 168 VAL A C 1
ATOM 1344 O O . VAL A 1 168 ? 6.186 -3.234 -7.157 1.00 83.88 168 VAL A O 1
ATOM 1347 N N . ILE A 1 169 ? 4.053 -3.859 -7.507 1.00 85.50 169 ILE A N 1
ATOM 1348 C CA . ILE A 1 169 ? 3.818 -4.479 -6.203 1.00 85.50 169 ILE A CA 1
ATOM 1349 C C . ILE A 1 169 ? 4.065 -5.979 -6.350 1.00 85.50 169 ILE A C 1
ATOM 1351 O O . ILE A 1 169 ? 3.363 -6.654 -7.103 1.00 85.50 169 ILE A O 1
ATOM 1355 N N . ILE A 1 170 ? 5.065 -6.502 -5.637 1.00 85.31 170 ILE A N 1
ATOM 1356 C CA . ILE A 1 170 ? 5.435 -7.920 -5.716 1.00 85.31 170 ILE A CA 1
ATOM 1357 C C . ILE A 1 170 ? 4.697 -8.716 -4.641 1.00 85.31 170 ILE A C 1
ATOM 1359 O O . ILE A 1 170 ? 4.895 -8.491 -3.446 1.00 85.31 170 ILE A O 1
ATOM 1363 N N . THR A 1 171 ? 3.912 -9.707 -5.054 1.00 86.81 171 THR A N 1
ATOM 1364 C CA . THR A 1 171 ? 3.311 -10.703 -4.160 1.00 86.81 171 THR A CA 1
ATOM 1365 C C . THR A 1 171 ? 3.935 -12.071 -4.440 1.00 86.81 171 THR A C 1
ATOM 1367 O O . THR A 1 171 ? 3.913 -12.538 -5.576 1.00 86.81 171 THR A O 1
ATOM 1370 N N . TYR A 1 172 ? 4.513 -12.715 -3.423 1.00 84.31 172 TYR A N 1
ATOM 1371 C CA . TYR A 1 172 ? 5.022 -14.082 -3.570 1.00 84.31 172 TYR A CA 1
ATOM 1372 C C . TYR A 1 172 ? 3.887 -15.103 -3.448 1.00 84.31 172 TYR A C 1
ATOM 1374 O O . TYR A 1 172 ? 3.033 -14.947 -2.572 1.00 84.31 172 TYR A O 1
ATOM 1382 N N . MET A 1 173 ? 3.905 -16.122 -4.312 1.00 81.50 173 MET A N 1
ATOM 1383 C CA . MET A 1 173 ? 3.069 -17.327 -4.215 1.00 81.50 173 MET A CA 1
ATOM 1384 C C . MET A 1 173 ? 3.795 -18.428 -3.455 1.00 81.50 173 MET A C 1
ATOM 1386 O O . MET A 1 173 ? 4.982 -18.653 -3.786 1.00 81.50 173 MET A O 1
#

Radius of gyration: 22.67 Å; Cα contacts (8 Å, |Δi|>4): 242; chains: 1; bounding box: 55×36×61 Å

Solvent-accessible surface area (backbone atoms only — not comparable to full-atom values): 10169 Å² total; per-residue (Å²): 110,72,68,52,38,67,76,62,67,62,74,92,82,56,72,67,60,53,52,54,53,52,51,54,53,51,52,50,51,47,30,53,55,36,42,77,70,77,38,86,82,55,81,74,70,80,56,82,37,73,45,75,42,80,89,79,74,44,77,47,73,38,88,79,74,87,51,51,78,34,94,88,81,26,74,36,92,35,48,44,82,42,80,46,77,41,56,73,80,33,28,54,54,47,54,44,52,48,39,38,74,78,69,45,86,60,57,69,82,28,38,30,35,28,33,76,85,80,65,46,75,71,33,31,63,89,39,80,92,36,55,62,55,76,48,28,38,43,85,73,67,64,51,52,72,71,38,62,35,30,39,34,50,34,74,69,39,55,79,72,42,81,58,57,30,37,42,37,32,37,35,64,98

Mean predicted aligned error: 13.74 Å

pLDDT: mean 82.71, std 9.52, range [58.5, 96.44]

Foldseek 3Di:
DVVCCVVVVDDDDDVVVVVVVVVLVVVLVVQVVCVVVVHGPDDHDPVNDWDADPVVRDIDRDNDDDDLPDPPPHVDFQEAEAEFEDAQQDWQVVVCVRCVVVPHNDDLCFKWKAQPVPRDTCADNVDPVNPDRNQGCCPRVVNDQQRWMKIATHDPCCVPPSHGIYTYGYHYD

Secondary structure (DSSP, 8-state):
-HHHHHHTTPPP--HHHHHHHHHHHHHHHHHHHHHHTT--SSPPPSSSEEEEETTTTEEEEE--PPPTT-TTTS--TTEEEEEEEE-TT-BHHHHHHHHHHHT----GGGEEEE-TTT--EEE-TTSGGG--TT-BTTTTT---TTEEEEEEE-THHHHH-S-SEEEEEEEE-